Protein AF-A0AAN6ZAC7-F1 (afdb_monomer_lite)

Sequence (179 aa):
MFNAFEGSPRIVRLFGRGTVLERGTPPFDDFVQKHNVQTIPASRSIIIVRAHQAASSCGYSVPYYQFIKFRATLNDFFSKKADRFEQGKTDESLERYWAWKNSSSIDGLPGMEIGCKTAREEHIAPITKMVGQKAPQGYYNARRFSIWHLVLVAILASTCTACSLLLLSGLAHRIVGTA

pLDDT: mean 89.95, std 10.24, range [46.56, 98.06]

Organism: NCBI:txid1450529

Radius of gyration: 26.3 Å; chains: 1; bounding box: 49×52×77 Å

Secondary structure (DSSP, 8-state):
-EE--SSS--EEEEEEEEEEEETTSHHHHHHHHHHT----TT--EEEEEEEEEEEEE--TTPPP--------HHHHHHHHHHHHHHTT-GGG-HHHHHHHHHSB-TTS-B--HHHHHHHHHTTPPPP----STTS-SS---S----HHHHHHHHHHHHHHHHHHHHHHHHHHHHHHTT-

Foldseek 3Di:
DDFDLDDFTKDKDFDFDKDKAFPPDPVQVVCCVVVVDDDAQLDTIDIDGPTDDMDMDRRPVPHRDDDDDDDCVVRVVRVVLVVVVVVVPVCSDPLLVCLAEAQADQQLEGGGPSSVVCCVVVVHDHDQPDDDDPRPPDNDNPDDPPPVNVVVVVVVVVVVVVVVVVVVVVVVVVVVVVD

Structure (mmCIF, N/CA/C/O backbone):
data_AF-A0AAN6ZAC7-F1
#
_entry.id   AF-A0AAN6ZAC7-F1
#
loop_
_atom_site.group_PDB
_atom_site.id
_atom_site.type_symbol
_atom_site.label_atom_id
_atom_site.label_alt_id
_atom_site.label_comp_id
_atom_site.label_asym_id
_atom_site.label_entity_id
_atom_site.label_seq_id
_atom_site.pdbx_PDB_ins_code
_atom_site.Cartn_x
_atom_site.Cartn_y
_atom_site.Cartn_z
_atom_site.occupancy
_atom_site.B_iso_or_equiv
_atom_site.auth_seq_id
_atom_site.auth_comp_id
_atom_site.auth_asym_id
_atom_site.auth_atom_id
_atom_site.pdbx_PDB_model_num
ATOM 1 N N . MET A 1 1 ? -2.323 -13.646 -2.662 1.00 78.19 1 MET A N 1
ATOM 2 C CA . MET A 1 1 ? -2.539 -15.098 -2.485 1.00 78.19 1 MET A CA 1
ATOM 3 C C . MET A 1 1 ? -3.753 -15.243 -1.589 1.00 78.19 1 MET A C 1
ATOM 5 O O . MET A 1 1 ? -3.757 -14.630 -0.532 1.00 78.19 1 MET A O 1
ATOM 9 N N . PHE A 1 2 ? -4.780 -15.953 -2.043 1.00 91.44 2 PHE A N 1
ATOM 10 C CA . PHE A 1 2 ? -6.038 -16.167 -1.323 1.00 91.44 2 PHE A CA 1
ATOM 11 C C . PHE A 1 2 ? -6.109 -17.627 -0.884 1.00 91.44 2 PHE A C 1
ATOM 13 O O . PHE A 1 2 ? -5.689 -18.497 -1.644 1.00 91.44 2 PHE A O 1
ATOM 20 N N . ASN A 1 3 ? -6.623 -17.894 0.313 1.00 92.19 3 ASN A N 1
ATOM 21 C CA . ASN A 1 3 ? -6.704 -19.242 0.870 1.00 92.19 3 ASN A CA 1
ATOM 22 C C . ASN A 1 3 ? -8.158 -19.568 1.212 1.00 92.19 3 ASN A C 1
ATOM 24 O O . ASN A 1 3 ? -8.871 -18.710 1.731 1.00 92.19 3 ASN A O 1
ATOM 28 N N . ALA A 1 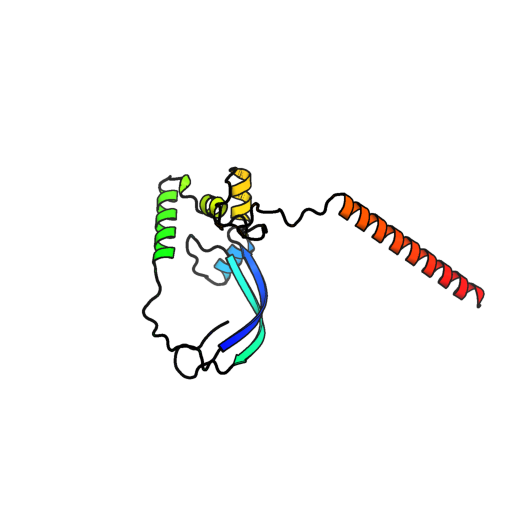4 ? -8.577 -20.799 0.930 1.00 90.81 4 ALA A N 1
ATOM 29 C CA . ALA A 1 4 ? -9.815 -21.352 1.454 1.00 90.81 4 ALA A CA 1
ATOM 30 C C . ALA A 1 4 ? -9.570 -21.819 2.892 1.00 90.81 4 ALA A C 1
ATOM 32 O O . ALA A 1 4 ? -8.710 -22.666 3.131 1.00 90.81 4 ALA A O 1
ATOM 33 N N . PHE A 1 5 ? -10.307 -21.231 3.829 1.00 90.25 5 PHE A N 1
ATOM 34 C CA . PHE A 1 5 ? -10.235 -21.554 5.256 1.00 90.25 5 PHE A CA 1
ATOM 35 C C . PHE A 1 5 ? -11.355 -22.498 5.719 1.00 90.25 5 PHE A C 1
ATOM 37 O O . PHE A 1 5 ? -11.314 -23.004 6.839 1.00 90.25 5 PHE A O 1
ATOM 44 N N . GLU A 1 6 ? -12.322 -22.747 4.835 1.00 88.19 6 GLU A N 1
ATOM 45 C CA . GLU A 1 6 ? -13.458 -23.647 5.006 1.00 88.19 6 GLU A CA 1
ATOM 46 C C . GLU A 1 6 ? -13.590 -24.529 3.753 1.00 88.19 6 GLU A C 1
ATOM 48 O O . GLU A 1 6 ? -13.187 -24.130 2.655 1.00 88.19 6 GLU A O 1
ATOM 53 N N . GLY A 1 7 ? -14.167 -25.723 3.904 1.00 87.94 7 GLY A N 1
ATOM 54 C CA . GLY A 1 7 ? -14.364 -26.660 2.797 1.00 87.94 7 GLY A CA 1
ATOM 55 C C . GLY A 1 7 ? -13.057 -27.244 2.248 1.00 87.94 7 GLY A C 1
ATOM 56 O O . GLY A 1 7 ? -12.122 -27.529 2.996 1.00 87.94 7 GLY A O 1
ATOM 57 N N . SER A 1 8 ? -13.001 -27.478 0.933 1.00 89.44 8 SER A N 1
ATOM 58 C CA . SER A 1 8 ? -11.813 -28.056 0.298 1.00 89.44 8 SER A CA 1
ATOM 59 C C . SER A 1 8 ? -10.628 -27.084 0.351 1.00 89.44 8 SER A C 1
ATOM 61 O O . SER A 1 8 ? -10.747 -25.955 -0.134 1.00 89.44 8 SER A O 1
ATOM 63 N N . PRO A 1 9 ? -9.459 -27.517 0.852 1.00 90.50 9 PRO A N 1
ATOM 64 C CA . PRO A 1 9 ? -8.299 -26.648 0.954 1.00 90.50 9 PRO A CA 1
ATOM 65 C C . PRO A 1 9 ? -7.832 -26.235 -0.443 1.00 90.50 9 PRO A C 1
ATOM 67 O O . PRO A 1 9 ? -7.556 -27.065 -1.312 1.00 90.50 9 PRO A O 1
ATOM 70 N N . ARG A 1 10 ? -7.771 -24.927 -0.691 1.00 92.38 10 ARG A N 1
ATOM 71 C CA . ARG A 1 10 ? -7.312 -24.358 -1.961 1.00 92.38 10 ARG A CA 1
ATOM 72 C C . ARG A 1 10 ? -6.551 -23.073 -1.714 1.00 92.38 10 ARG A C 1
ATOM 74 O O . ARG A 1 10 ? -6.958 -22.237 -0.915 1.00 92.38 10 ARG A O 1
ATOM 81 N N . ILE A 1 11 ? -5.469 -22.899 -2.461 1.00 95.56 11 ILE A N 1
ATOM 82 C CA . ILE A 1 11 ? -4.734 -21.637 -2.529 1.00 95.56 11 ILE A CA 1
ATOM 83 C C . ILE A 1 11 ? -4.907 -21.092 -3.938 1.00 95.56 11 ILE A C 1
ATOM 85 O O . ILE A 1 11 ? -4.617 -21.802 -4.897 1.00 95.56 11 ILE A O 1
ATOM 89 N N . VAL A 1 12 ? -5.347 -19.842 -4.068 1.00 95.12 12 VAL A N 1
ATOM 90 C CA . VAL A 1 12 ? -5.504 -19.138 -5.345 1.00 95.12 12 VAL A CA 1
ATOM 91 C C . VAL A 1 12 ? -4.489 -18.004 -5.453 1.00 95.12 12 VAL A C 1
ATOM 93 O O . VAL A 1 12 ? -4.275 -17.207 -4.532 1.00 95.12 12 VAL A O 1
ATOM 96 N N . ARG A 1 13 ? -3.853 -17.913 -6.618 1.00 96.19 13 ARG A N 1
ATOM 97 C CA . ARG A 1 13 ? -2.953 -16.825 -7.000 1.00 96.19 13 ARG A CA 1
ATOM 98 C C . ARG A 1 13 ? -3.529 -16.132 -8.223 1.00 96.19 13 ARG A C 1
ATOM 100 O O . ARG A 1 13 ? -3.907 -16.803 -9.177 1.00 96.19 13 ARG A O 1
ATOM 107 N N . LEU A 1 14 ? -3.573 -14.806 -8.176 1.00 95.75 14 LEU A N 1
ATOM 108 C CA . LEU A 1 14 ? -3.932 -13.963 -9.309 1.00 95.75 14 LEU A CA 1
ATOM 109 C C . LEU A 1 14 ? -2.664 -13.265 -9.790 1.00 95.75 14 LEU A C 1
ATOM 111 O O . LEU A 1 14 ? -1.954 -12.660 -8.985 1.00 95.75 14 LEU A O 1
ATOM 115 N N . PHE A 1 15 ? -2.395 -13.362 -11.085 1.00 96.75 15 PHE A N 1
ATOM 116 C CA . PHE A 1 15 ? -1.293 -12.696 -11.763 1.00 96.75 15 PHE A CA 1
ATOM 117 C C . PHE A 1 15 ? -1.871 -11.624 -12.675 1.00 96.75 15 PHE A C 1
ATOM 119 O O . PHE A 1 15 ? -2.834 -11.849 -13.413 1.00 96.75 15 PHE A O 1
ATOM 126 N N . GLY A 1 16 ? -1.308 -10.429 -12.585 1.00 96.50 16 GLY A N 1
ATOM 127 C CA . GLY A 1 16 ? -1.885 -9.249 -13.197 1.00 96.50 16 GLY A CA 1
ATOM 128 C C . GLY A 1 16 ? -0.930 -8.075 -13.178 1.00 96.50 16 GLY A C 1
ATOM 129 O O . GLY A 1 16 ? 0.105 -8.104 -12.513 1.00 96.50 16 GLY A O 1
ATOM 130 N N . ARG A 1 17 ? -1.310 -7.023 -13.899 1.00 97.94 17 ARG A N 1
ATOM 131 C CA . ARG A 1 17 ? -0.650 -5.721 -13.799 1.00 97.94 17 ARG A CA 1
ATOM 132 C C . ARG A 1 17 ? -1.402 -4.867 -12.784 1.00 97.94 17 ARG A C 1
ATOM 134 O O . ARG A 1 17 ? -2.613 -4.698 -12.912 1.00 97.94 17 ARG A O 1
ATOM 141 N N . GLY A 1 18 ? -0.677 -4.360 -11.791 1.00 96.94 18 GLY A N 1
ATOM 142 C CA . GLY A 1 18 ? -1.192 -3.414 -10.807 1.00 96.94 18 GLY A CA 1
ATOM 143 C C . GLY A 1 18 ? -1.035 -1.968 -11.275 1.00 96.94 18 GLY A C 1
ATOM 144 O O . GLY A 1 18 ? 0.003 -1.602 -11.826 1.00 96.94 18 GLY A O 1
ATOM 145 N N . THR A 1 19 ? -2.047 -1.149 -11.017 1.00 97.25 19 THR A N 1
ATOM 146 C CA . THR A 1 19 ? -2.009 0.311 -11.122 1.00 97.25 19 THR A CA 1
ATOM 147 C C . THR A 1 19 ? -2.433 0.883 -9.779 1.00 97.25 19 THR A C 1
ATOM 149 O O . THR A 1 19 ? -3.447 0.465 -9.222 1.00 97.25 19 THR A O 1
ATOM 152 N N . VAL A 1 20 ? -1.638 1.805 -9.245 1.00 96.38 20 VAL A N 1
ATOM 153 C CA . VAL A 1 20 ? -1.900 2.443 -7.954 1.00 96.38 20 VAL A CA 1
ATOM 154 C C . VAL A 1 20 ? -2.535 3.802 -8.211 1.00 96.38 20 VAL A C 1
ATOM 156 O O . VAL A 1 20 ? -1.994 4.596 -8.974 1.00 96.38 20 VAL A O 1
ATOM 159 N N . LEU A 1 21 ? -3.677 4.048 -7.578 1.00 97.25 21 LEU A N 1
ATOM 160 C CA . LEU A 1 21 ? -4.298 5.361 -7.465 1.00 97.25 21 LEU A CA 1
ATOM 161 C C . LEU A 1 21 ? -4.087 5.819 -6.024 1.00 97.25 21 LEU A C 1
ATOM 163 O O . LEU A 1 21 ? -4.581 5.172 -5.098 1.00 97.25 21 LEU A O 1
ATOM 167 N N . GLU A 1 22 ? -3.306 6.869 -5.807 1.00 95.75 22 GLU A N 1
ATOM 168 C CA . GLU A 1 22 ? -3.003 7.361 -4.460 1.00 95.75 22 GLU A CA 1
ATOM 169 C C . GLU A 1 22 ? -4.035 8.391 -4.000 1.00 95.75 22 GLU A C 1
ATOM 171 O O . GLU A 1 22 ? -4.545 9.172 -4.803 1.00 95.75 22 GLU A O 1
ATOM 176 N N . ARG A 1 23 ? -4.357 8.403 -2.701 1.00 94.06 23 ARG A N 1
ATOM 177 C CA . ARG A 1 23 ? -5.246 9.420 -2.122 1.00 94.06 23 ARG A CA 1
ATOM 178 C C . ARG A 1 23 ? -4.698 10.826 -2.402 1.00 94.06 23 ARG A C 1
ATOM 180 O O . ARG A 1 23 ? -3.489 11.024 -2.373 1.00 94.06 23 ARG A O 1
ATOM 187 N N . GLY A 1 24 ? -5.608 11.773 -2.645 1.00 90.88 24 GLY A N 1
ATOM 188 C CA . GLY A 1 24 ? -5.316 13.168 -3.004 1.00 90.88 24 GLY A CA 1
ATOM 189 C C . GLY A 1 24 ? -4.815 13.359 -4.432 1.00 90.88 24 GLY A C 1
ATOM 190 O O . GLY A 1 24 ? -4.309 14.428 -4.765 1.00 90.88 24 GLY A O 1
ATOM 191 N N . THR A 1 25 ? -4.964 12.337 -5.276 1.00 95.25 25 THR A N 1
ATOM 192 C CA . THR A 1 25 ? -4.810 12.462 -6.726 1.00 95.25 25 THR A CA 1
ATOM 193 C C . THR A 1 25 ? -6.191 12.407 -7.391 1.00 95.25 25 THR A C 1
ATOM 195 O O . THR A 1 25 ? -7.025 11.607 -6.956 1.00 95.25 25 THR A O 1
ATOM 198 N N . PRO A 1 26 ? -6.439 13.173 -8.473 1.00 97.06 26 PRO A N 1
ATOM 199 C CA . PRO A 1 26 ? -7.726 13.136 -9.174 1.00 97.06 26 PRO A CA 1
ATOM 200 C C . PRO A 1 26 ? -8.182 11.721 -9.583 1.00 97.06 26 PRO A C 1
ATOM 202 O O . PRO A 1 26 ? -9.340 11.389 -9.347 1.00 97.06 26 PRO A O 1
ATOM 205 N N . PRO A 1 27 ? -7.297 10.821 -10.075 1.00 97.25 27 PRO A N 1
ATOM 206 C CA . PRO A 1 27 ? -7.699 9.455 -10.406 1.00 97.25 27 PRO A CA 1
ATOM 207 C C . PRO A 1 27 ? -8.302 8.663 -9.239 1.00 97.25 27 PRO A C 1
ATOM 209 O O . PRO A 1 27 ? -9.149 7.801 -9.466 1.00 97.25 27 PRO A O 1
ATOM 212 N N . PHE A 1 28 ? -7.859 8.909 -8.001 1.00 97.50 28 PHE A N 1
ATOM 213 C CA . PHE A 1 28 ? -8.426 8.255 -6.821 1.00 97.50 28 PHE A CA 1
ATOM 214 C C . PHE A 1 28 ? -9.855 8.735 -6.568 1.00 97.50 28 PHE A C 1
ATOM 216 O O . PHE A 1 28 ? -10.750 7.903 -6.416 1.00 97.50 28 PHE A O 1
ATOM 223 N N . ASP A 1 29 ? -10.068 10.051 -6.562 1.00 96.88 29 ASP A N 1
ATOM 224 C CA . ASP A 1 29 ? -11.373 10.657 -6.283 1.00 96.88 29 ASP A CA 1
ATOM 225 C C . ASP A 1 29 ? -12.392 10.302 -7.377 1.00 96.88 29 ASP A C 1
ATOM 227 O O . ASP A 1 29 ? -13.499 9.849 -7.069 1.00 96.88 29 ASP A O 1
ATOM 231 N N . ASP A 1 30 ? -11.975 10.361 -8.646 1.00 98.06 30 ASP A N 1
ATOM 232 C CA . ASP A 1 30 ? -12.779 9.941 -9.797 1.00 98.06 30 ASP A CA 1
ATOM 233 C C . ASP A 1 30 ? -13.215 8.476 -9.673 1.00 98.06 30 ASP A C 1
ATOM 235 O O . ASP A 1 30 ? -14.372 8.128 -9.923 1.00 98.06 30 ASP A O 1
ATOM 239 N N . PHE A 1 31 ? -12.296 7.588 -9.273 1.00 98.06 31 PHE A N 1
ATOM 240 C CA . PHE A 1 31 ? -12.601 6.170 -9.108 1.00 98.06 31 PHE A CA 1
ATOM 241 C C . PHE A 1 31 ? -13.577 5.935 -7.953 1.00 98.06 31 PHE A C 1
ATOM 243 O O . PHE A 1 31 ? -14.518 5.150 -8.096 1.00 98.06 31 PHE A O 1
ATOM 250 N N . VAL A 1 32 ? -13.373 6.614 -6.820 1.00 97.81 32 VAL A N 1
ATOM 251 C CA . VAL A 1 32 ? -14.260 6.536 -5.653 1.00 97.81 32 VAL A CA 1
ATOM 252 C C . VAL A 1 32 ? -15.673 6.963 -6.025 1.00 97.81 32 VAL A C 1
ATOM 254 O O . VAL A 1 32 ? -16.614 6.222 -5.742 1.00 97.81 32 VAL A O 1
ATOM 257 N N . GLN A 1 33 ? -15.819 8.102 -6.705 1.00 97.62 33 GLN A N 1
ATOM 258 C CA . GLN A 1 33 ? -17.116 8.619 -7.128 1.00 97.62 33 GLN A CA 1
ATOM 259 C C . GLN A 1 33 ? -17.783 7.693 -8.150 1.00 97.62 33 GLN A C 1
ATOM 261 O O . GLN A 1 33 ? -18.939 7.307 -7.981 1.00 97.62 33 GLN A O 1
ATOM 266 N N . LYS A 1 34 ? -17.050 7.289 -9.194 1.00 98.06 34 LYS A N 1
ATOM 267 C CA . LYS A 1 34 ? -17.575 6.453 -10.282 1.00 98.06 34 LYS A CA 1
ATOM 268 C C . LYS A 1 34 ? -18.050 5.080 -9.810 1.00 98.06 34 LYS A C 1
ATOM 270 O O . LYS A 1 34 ? -19.019 4.551 -10.348 1.00 98.06 34 LYS A O 1
ATOM 275 N N . HIS A 1 35 ? -17.346 4.484 -8.851 1.00 97.44 35 HIS A N 1
ATOM 276 C CA . HIS A 1 35 ? -17.614 3.125 -8.377 1.00 97.44 35 HIS A CA 1
ATOM 277 C C . HIS A 1 35 ? -18.278 3.079 -6.995 1.00 97.44 35 HIS A C 1
ATOM 279 O O . HIS A 1 35 ? -18.464 1.988 -6.460 1.00 97.44 35 HIS A O 1
ATOM 285 N N . ASN A 1 36 ? -18.644 4.237 -6.435 1.00 96.62 36 ASN A N 1
ATOM 286 C CA . ASN A 1 36 ? -19.236 4.386 -5.105 1.00 96.62 36 ASN A CA 1
ATOM 287 C C . ASN A 1 36 ? -18.451 3.625 -4.017 1.00 96.62 36 ASN A C 1
ATOM 289 O O . ASN A 1 36 ? -19.002 2.853 -3.229 1.00 96.62 36 ASN A O 1
ATOM 293 N N . VAL A 1 37 ? -17.125 3.786 -4.024 1.00 96.25 37 VAL A N 1
ATOM 294 C CA . VAL A 1 37 ? -16.236 3.072 -3.101 1.00 96.25 37 VAL A CA 1
ATOM 295 C C . VAL A 1 37 ? -16.305 3.721 -1.723 1.00 96.25 37 VAL A C 1
ATOM 297 O O . VAL A 1 37 ? -15.948 4.884 -1.555 1.00 96.25 37 VAL A O 1
ATOM 300 N N . GLN A 1 38 ? -16.679 2.955 -0.701 1.00 94.62 38 GLN A N 1
ATOM 301 C CA . GLN A 1 38 ? -16.627 3.440 0.674 1.00 94.62 38 GLN A CA 1
ATOM 302 C C . GLN A 1 38 ? -15.169 3.568 1.142 1.00 94.62 38 GLN A C 1
ATOM 304 O O . GLN A 1 38 ? -14.470 2.569 1.328 1.00 94.62 38 GLN A O 1
ATOM 309 N N . THR A 1 39 ? -14.706 4.803 1.355 1.00 94.50 39 THR A N 1
ATOM 310 C CA . THR A 1 39 ? -13.391 5.071 1.956 1.00 94.50 39 THR A CA 1
ATOM 311 C C . THR A 1 39 ? -13.508 5.362 3.451 1.00 94.50 39 THR A C 1
ATOM 313 O O . THR A 1 39 ? -14.562 5.757 3.943 1.00 94.50 39 THR A O 1
ATOM 316 N N . ILE A 1 40 ? -12.414 5.150 4.180 1.00 93.81 40 ILE A N 1
ATOM 317 C CA . ILE A 1 40 ? -12.260 5.528 5.591 1.00 93.81 40 ILE A CA 1
ATOM 318 C C . ILE A 1 40 ? -11.159 6.593 5.707 1.00 93.81 40 ILE A C 1
ATOM 320 O O . ILE A 1 40 ? -10.338 6.692 4.786 1.00 93.81 40 ILE A O 1
ATOM 324 N N . PRO A 1 41 ? -11.063 7.349 6.821 1.00 93.19 41 PRO A N 1
ATOM 325 C CA . PRO A 1 41 ? -10.089 8.439 6.949 1.00 93.19 41 PRO A CA 1
ATOM 326 C C . PRO A 1 41 ? -8.653 8.032 6.588 1.00 93.19 41 PRO A C 1
ATOM 328 O O . PRO A 1 41 ? -7.944 8.753 5.895 1.00 93.19 41 PRO A O 1
ATOM 331 N N . ALA A 1 42 ? -8.235 6.822 6.969 1.00 92.94 42 ALA A N 1
ATOM 332 C CA . ALA A 1 42 ? -6.894 6.315 6.688 1.00 92.94 42 ALA A CA 1
ATOM 333 C C . ALA A 1 42 ? -6.735 5.496 5.397 1.00 92.94 42 ALA A C 1
ATOM 335 O O . ALA A 1 42 ? -5.694 4.859 5.223 1.00 92.94 42 ALA A O 1
ATOM 336 N N . SER A 1 43 ? -7.720 5.474 4.493 1.00 95.25 43 SER A N 1
ATOM 337 C CA . SER A 1 43 ? -7.562 4.846 3.173 1.00 95.25 43 SER A CA 1
ATOM 338 C C . SER A 1 43 ? -6.429 5.533 2.410 1.00 95.25 43 SER A C 1
ATOM 340 O O . SER A 1 43 ? -6.474 6.737 2.211 1.00 95.25 43 SER A O 1
ATOM 342 N N . ARG A 1 44 ? -5.411 4.792 1.969 1.00 95.12 44 ARG A N 1
ATOM 343 C CA . ARG A 1 44 ? -4.191 5.384 1.382 1.00 95.12 44 ARG A CA 1
ATOM 344 C C . ARG A 1 44 ? -4.175 5.381 -0.137 1.00 95.12 44 ARG A C 1
ATOM 346 O O . ARG A 1 44 ? -3.704 6.326 -0.756 1.00 95.12 44 ARG A O 1
ATOM 353 N N . SER A 1 45 ? -4.654 4.296 -0.723 1.00 95.88 45 SER A N 1
ATOM 354 C CA . SER A 1 45 ? -4.609 4.076 -2.159 1.00 95.88 45 SER A CA 1
ATOM 355 C C . SER A 1 45 ? -5.640 3.034 -2.572 1.00 95.88 45 SER A C 1
ATOM 357 O O . SER A 1 45 ? -6.095 2.226 -1.758 1.00 95.88 45 SER A O 1
ATOM 359 N N . ILE A 1 46 ? -5.997 3.063 -3.851 1.00 97.19 46 ILE A N 1
ATOM 360 C CA . ILE A 1 46 ? -6.745 2.019 -4.542 1.00 97.19 46 ILE A CA 1
ATOM 361 C C . ILE A 1 46 ? -5.764 1.323 -5.482 1.00 97.19 46 ILE A C 1
ATOM 363 O O . ILE A 1 46 ? -5.090 1.969 -6.282 1.00 97.19 46 ILE A O 1
ATOM 367 N N . ILE A 1 47 ? -5.667 -0.002 -5.379 1.00 96.38 47 ILE A N 1
ATOM 368 C CA . ILE A 1 47 ? -4.803 -0.808 -6.245 1.00 96.38 47 ILE A CA 1
ATOM 369 C C . ILE A 1 47 ? -5.695 -1.557 -7.228 1.00 96.38 47 ILE A C 1
ATOM 371 O O . ILE A 1 47 ? -6.358 -2.529 -6.868 1.00 96.38 47 ILE A O 1
ATOM 375 N N . ILE A 1 48 ? -5.697 -1.110 -8.480 1.00 96.62 48 ILE A N 1
ATOM 376 C CA . ILE A 1 48 ? -6.411 -1.777 -9.565 1.00 96.62 48 ILE A CA 1
ATOM 377 C C . ILE A 1 48 ? -5.510 -2.875 -10.112 1.00 96.62 48 ILE A C 1
ATOM 379 O O . ILE A 1 48 ? -4.406 -2.603 -10.579 1.00 96.62 48 ILE A O 1
ATOM 383 N N . VAL A 1 49 ? -5.979 -4.120 -10.083 1.00 96.50 49 VAL A N 1
ATOM 384 C CA . VAL A 1 49 ? -5.241 -5.260 -10.634 1.00 96.50 49 VAL A CA 1
ATOM 385 C C . VAL A 1 49 ? -5.969 -5.787 -11.862 1.00 96.50 49 VAL A C 1
ATOM 387 O O . VAL A 1 49 ? -7.025 -6.407 -11.753 1.00 96.50 49 VAL A O 1
ATOM 390 N N . ARG A 1 50 ? -5.377 -5.596 -13.044 1.00 97.25 50 ARG A N 1
ATOM 391 C CA . ARG A 1 50 ? -5.836 -6.249 -14.276 1.00 97.25 50 ARG A CA 1
ATOM 392 C C . ARG A 1 50 ? -5.252 -7.658 -14.330 1.00 97.25 50 ARG A C 1
ATOM 394 O O . ARG A 1 50 ? -4.121 -7.850 -14.788 1.00 97.25 50 ARG A O 1
ATOM 401 N N . ALA A 1 51 ? -6.001 -8.624 -13.805 1.00 97.12 51 ALA A N 1
ATOM 402 C CA . ALA A 1 51 ? -5.612 -10.029 -13.811 1.00 97.12 51 ALA A CA 1
ATOM 403 C C . ALA A 1 51 ? -5.635 -10.603 -15.240 1.00 97.12 51 ALA A C 1
ATOM 405 O O . ALA A 1 51 ? -6.574 -10.357 -15.992 1.00 97.12 51 ALA A O 1
ATOM 406 N N . HIS A 1 52 ? -4.600 -11.358 -15.608 1.00 97.38 52 HIS A N 1
ATOM 407 C CA . HIS A 1 52 ? -4.497 -12.065 -16.894 1.00 97.38 52 HIS A CA 1
ATOM 408 C C . HIS A 1 52 ? -4.250 -13.569 -16.729 1.00 97.38 52 HIS A C 1
ATOM 410 O O . HIS A 1 52 ? -4.380 -14.320 -17.689 1.00 97.38 52 HIS A O 1
ATOM 416 N N . GLN A 1 53 ? -3.890 -14.022 -15.527 1.00 97.62 53 GLN A N 1
ATOM 417 C CA . GLN A 1 53 ? -3.701 -15.435 -15.230 1.00 97.62 53 GLN A CA 1
ATOM 418 C C . GLN A 1 53 ? -4.104 -15.719 -13.782 1.00 97.62 53 GLN A C 1
ATOM 420 O O . GLN A 1 53 ? -3.913 -14.893 -12.887 1.00 97.62 53 GLN A O 1
ATOM 425 N N . ALA A 1 54 ? -4.642 -16.913 -13.551 1.00 96.69 54 ALA A N 1
ATOM 426 C CA . ALA A 1 54 ? -4.886 -17.446 -12.223 1.00 96.69 54 ALA A CA 1
ATOM 427 C C . ALA A 1 54 ? -4.260 -18.838 -12.103 1.00 96.69 54 ALA A C 1
ATOM 429 O O . ALA A 1 54 ? -4.235 -19.602 -13.065 1.00 96.69 54 ALA A O 1
ATOM 430 N N . ALA A 1 55 ? -3.759 -19.166 -10.916 1.00 96.38 55 ALA A N 1
ATOM 431 C CA . ALA A 1 55 ? -3.289 -20.506 -10.587 1.00 96.38 55 ALA A CA 1
ATOM 432 C C . ALA A 1 55 ? -3.893 -20.957 -9.261 1.00 96.38 55 ALA A C 1
ATOM 434 O O . ALA A 1 55 ? -4.095 -20.144 -8.355 1.00 96.38 55 ALA A O 1
ATOM 435 N N . SER A 1 56 ? -4.133 -22.261 -9.132 1.00 94.75 56 SER A N 1
ATOM 436 C CA . SER A 1 56 ? -4.643 -22.858 -7.899 1.00 94.75 56 SER A CA 1
ATOM 437 C C . SER A 1 56 ? -3.852 -24.092 -7.480 1.00 94.75 56 SER A C 1
ATOM 439 O O . SER A 1 56 ? -3.406 -24.843 -8.344 1.00 94.75 56 SER A O 1
ATOM 441 N N . SER A 1 57 ? -3.713 -24.323 -6.173 1.00 94.69 57 SER A N 1
ATOM 442 C CA . SER A 1 57 ? -3.084 -25.526 -5.604 1.00 94.69 57 SER A CA 1
ATOM 443 C C . SER A 1 57 ? -3.902 -26.128 -4.452 1.00 94.69 57 SER A C 1
ATOM 445 O O . SER A 1 57 ? -4.823 -25.491 -3.941 1.00 94.69 57 SER A O 1
ATOM 447 N N . CYS A 1 58 ? -3.575 -27.367 -4.065 1.00 92.06 58 CYS A N 1
ATOM 448 C CA . CYS A 1 58 ? -4.337 -28.218 -3.137 1.00 92.06 58 CYS A CA 1
ATOM 449 C C . CYS A 1 58 ? -4.347 -27.785 -1.662 1.00 92.06 58 CYS A C 1
ATOM 451 O O . CYS A 1 58 ? -5.131 -28.322 -0.900 1.00 92.06 58 CYS A O 1
ATOM 453 N N . GLY A 1 59 ? -3.495 -26.852 -1.229 1.00 92.81 59 GLY A N 1
ATOM 454 C CA . GLY A 1 59 ? -3.579 -26.246 0.106 1.00 92.81 59 GLY A CA 1
ATOM 455 C C . GLY A 1 59 ? -3.590 -27.196 1.317 1.00 92.81 59 GLY A C 1
ATOM 456 O O . GLY A 1 59 ? -4.047 -26.768 2.365 1.00 92.81 59 GLY A O 1
ATOM 457 N N . TYR A 1 60 ? -3.112 -28.444 1.230 1.00 92.88 60 TYR A N 1
ATOM 458 C CA . TYR A 1 60 ? -3.277 -29.449 2.303 1.00 92.88 60 TYR A CA 1
ATOM 459 C C . TYR A 1 60 ? -2.654 -29.084 3.660 1.00 92.88 60 TYR A C 1
ATOM 461 O 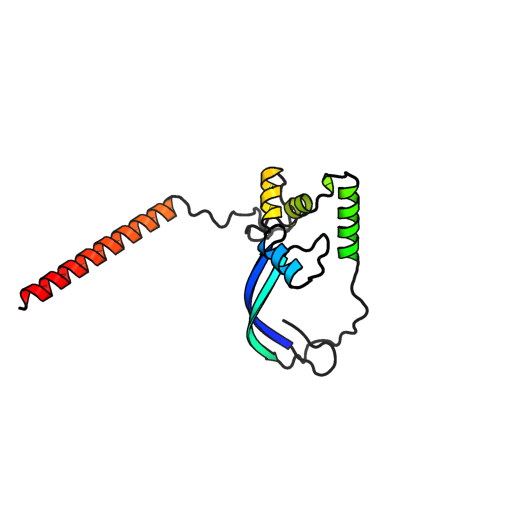O . TYR A 1 60 ? -3.028 -29.662 4.674 1.00 92.88 60 TYR A O 1
ATOM 469 N N . SER A 1 61 ? -1.735 -28.118 3.697 1.00 90.88 61 SER A N 1
ATOM 470 C CA . SER A 1 61 ? -1.160 -27.580 4.939 1.00 90.88 61 SER A CA 1
ATOM 471 C C . SER A 1 61 ? -1.812 -26.267 5.399 1.00 90.88 61 SER A C 1
ATOM 473 O O . SER A 1 61 ? -1.331 -25.653 6.347 1.00 90.88 61 SER A O 1
ATOM 475 N N . VAL A 1 62 ? -2.867 -25.795 4.722 1.00 90.31 62 VAL A N 1
ATOM 476 C CA . VAL A 1 62 ? -3.635 -24.614 5.141 1.00 90.31 62 VAL A CA 1
ATOM 477 C C . VAL A 1 62 ? -4.507 -25.017 6.334 1.00 90.31 62 VAL A C 1
ATOM 479 O O . VAL A 1 62 ? -5.286 -25.962 6.213 1.00 90.31 62 VAL A O 1
ATOM 482 N N . PRO A 1 63 ? -4.390 -24.337 7.486 1.00 87.88 63 PRO A N 1
ATOM 483 C CA . PRO A 1 63 ? -5.187 -24.670 8.656 1.00 87.88 63 PRO A CA 1
ATOM 484 C C . PRO A 1 63 ? -6.651 -24.269 8.456 1.00 87.88 63 PRO A C 1
ATOM 486 O O . PRO A 1 63 ? -6.950 -23.277 7.786 1.00 87.88 63 PRO A O 1
ATOM 489 N N . TYR A 1 64 ? -7.555 -24.992 9.117 1.00 89.62 64 TYR A N 1
ATOM 490 C CA . TYR A 1 64 ? -8.919 -24.513 9.308 1.00 89.62 64 TYR A CA 1
ATOM 491 C C . TYR A 1 64 ? -8.902 -23.228 10.130 1.00 89.62 64 TYR A C 1
ATOM 493 O O . TYR A 1 64 ? -8.175 -23.115 11.122 1.00 89.62 64 TYR A O 1
ATOM 501 N N . TYR A 1 65 ? -9.717 -22.262 9.724 1.00 90.62 65 TYR A N 1
ATOM 502 C CA . TYR A 1 65 ? -9.886 -21.021 10.460 1.00 90.62 65 TYR A CA 1
ATOM 503 C C . TYR A 1 65 ? -11.366 -20.678 10.540 1.00 90.62 65 TYR A C 1
ATOM 505 O O . TYR A 1 65 ? -12.040 -20.588 9.519 1.00 90.62 65 TYR A O 1
ATOM 513 N N . GLN A 1 66 ? -11.853 -20.455 11.757 1.00 91.25 66 GLN A N 1
ATOM 514 C CA . GLN A 1 66 ? -13.200 -19.957 11.983 1.00 91.25 66 GLN A CA 1
ATOM 515 C C . GLN A 1 66 ? -13.172 -18.431 12.009 1.00 91.25 66 GLN A C 1
ATOM 517 O O . GLN A 1 66 ? -12.497 -17.818 12.843 1.00 91.25 66 GLN A O 1
ATOM 522 N N . PHE A 1 67 ? -13.925 -17.805 11.107 1.00 92.38 67 PHE A N 1
ATOM 523 C CA . PHE A 1 67 ? -14.113 -16.364 11.149 1.00 92.38 67 PHE A CA 1
ATOM 524 C C . PHE A 1 67 ? -14.951 -15.970 12.373 1.00 92.38 67 PHE A C 1
ATOM 526 O O . PHE A 1 67 ? -16.053 -16.471 12.568 1.00 92.38 67 PHE A O 1
ATOM 533 N N . ILE A 1 68 ? -14.426 -15.051 13.190 1.00 94.88 68 ILE A N 1
ATOM 534 C CA . ILE A 1 68 ? -15.141 -14.505 14.354 1.00 94.88 68 ILE A CA 1
ATOM 535 C C . ILE A 1 68 ? -15.711 -13.127 14.010 1.00 94.88 68 ILE A C 1
ATOM 537 O O . ILE A 1 68 ? -16.921 -12.927 14.004 1.00 94.88 68 ILE A O 1
ATOM 541 N N . LYS A 1 69 ? -14.826 -12.154 13.757 1.00 96.06 69 LYS A N 1
ATOM 542 C CA . LYS A 1 69 ? -15.165 -10.786 13.344 1.00 96.06 69 LYS A CA 1
ATOM 543 C C . LYS A 1 69 ? -13.931 -10.031 12.861 1.00 96.06 69 LYS A C 1
ATOM 545 O O . LYS A 1 69 ? -12.799 -10.381 13.201 1.00 96.06 69 LYS A O 1
ATOM 550 N N . PHE A 1 70 ? -14.154 -8.924 12.160 1.00 94.69 70 PHE A N 1
ATOM 551 C CA . PHE A 1 70 ? -13.107 -7.943 11.884 1.00 94.69 70 PHE A CA 1
ATOM 552 C C . PHE A 1 70 ? -12.745 -7.141 13.144 1.00 94.69 70 PHE A C 1
ATOM 554 O O . PHE A 1 70 ? -13.593 -6.863 13.995 1.00 94.69 70 PHE A O 1
ATOM 561 N N . ARG A 1 71 ? -11.472 -6.746 13.272 1.00 96.00 71 ARG A N 1
ATOM 562 C CA . ARG A 1 71 ? -11.022 -5.828 14.331 1.00 96.00 71 ARG A CA 1
ATOM 563 C C . ARG A 1 71 ? -11.282 -4.385 13.900 1.00 96.00 71 ARG A C 1
ATOM 565 O O . ARG A 1 71 ? -10.712 -3.943 12.908 1.00 96.00 71 ARG A O 1
ATOM 572 N N . ALA A 1 72 ? -12.070 -3.646 14.678 1.00 95.62 72 ALA A N 1
ATOM 573 C CA . ALA A 1 72 ? -12.363 -2.233 14.414 1.00 95.62 72 ALA A CA 1
ATOM 574 C C . ALA A 1 72 ? -11.230 -1.279 14.838 1.00 95.62 72 ALA A C 1
ATOM 576 O O . ALA A 1 72 ? -11.168 -0.154 14.361 1.00 95.62 72 ALA A O 1
ATOM 577 N N . THR A 1 73 ? -10.278 -1.746 15.655 1.00 96.69 73 THR A N 1
ATOM 578 C CA . THR A 1 73 ? -9.251 -0.925 16.322 1.00 96.69 73 THR A CA 1
ATOM 579 C C . THR A 1 73 ? -8.521 0.055 15.404 1.00 96.69 73 THR A C 1
ATOM 581 O O . THR A 1 73 ? -8.273 1.190 15.798 1.00 96.69 73 THR A O 1
ATOM 584 N N . LEU A 1 74 ? -8.160 -0.374 14.191 1.00 93.81 74 LEU A N 1
ATOM 585 C CA . LEU A 1 74 ? -7.466 0.488 13.233 1.00 93.81 74 LEU A CA 1
ATOM 586 C C . LEU A 1 74 ? -8.375 1.614 12.731 1.00 93.81 74 LEU A C 1
ATOM 588 O O . LEU A 1 74 ? -7.952 2.767 12.680 1.00 93.81 74 LEU A O 1
ATOM 592 N N . ASN A 1 75 ? -9.613 1.273 12.379 1.00 94.50 75 ASN A N 1
ATOM 593 C CA . ASN A 1 75 ? -10.598 2.229 11.890 1.00 94.50 75 ASN A CA 1
ATOM 594 C C . ASN A 1 75 ? -10.953 3.211 13.009 1.00 94.50 75 ASN A C 1
ATOM 596 O O . ASN A 1 75 ? -10.851 4.412 12.798 1.00 94.50 75 ASN A O 1
ATOM 600 N N . ASP A 1 76 ? -11.219 2.711 14.217 1.00 96.25 76 ASP A N 1
ATOM 601 C CA . ASP A 1 76 ? -11.530 3.530 15.392 1.00 96.25 76 ASP A CA 1
ATOM 602 C C . ASP A 1 76 ? -10.394 4.503 15.733 1.00 96.25 76 ASP A C 1
ATOM 604 O O . ASP A 1 76 ? -10.638 5.663 16.061 1.00 96.25 76 ASP A O 1
ATOM 608 N N . PHE A 1 77 ? -9.139 4.044 15.654 1.00 96.06 77 PHE A N 1
ATOM 609 C CA . PHE A 1 77 ? -7.966 4.884 15.890 1.00 96.06 77 PHE A CA 1
ATOM 610 C C . PHE A 1 77 ? -7.910 6.060 14.910 1.00 96.06 77 PHE A C 1
ATOM 612 O O . PHE A 1 77 ? -7.682 7.198 15.324 1.00 96.06 77 PHE A O 1
ATOM 619 N N . PHE A 1 78 ? -8.124 5.797 13.620 1.00 96.38 78 PHE A N 1
ATOM 620 C CA . PHE A 1 78 ? -8.042 6.833 12.597 1.00 96.38 78 PHE A CA 1
ATOM 621 C C . PHE A 1 78 ? -9.278 7.728 12.532 1.00 96.38 78 PHE A C 1
ATOM 623 O O . PHE A 1 78 ? -9.113 8.914 12.268 1.00 96.38 78 PHE A O 1
ATOM 630 N N . SER A 1 79 ? -10.469 7.213 12.844 1.00 96.00 79 SER A N 1
ATOM 631 C CA . SER A 1 79 ? -11.670 8.033 13.034 1.00 96.00 79 SER A CA 1
ATOM 632 C C . SER A 1 79 ? -11.465 9.030 14.174 1.00 96.00 79 SER A C 1
ATOM 634 O O . SER A 1 79 ? -11.484 10.229 13.937 1.00 96.00 79 SER A O 1
ATOM 636 N N . LYS A 1 80 ? -11.070 8.570 15.370 1.00 96.56 80 LYS A N 1
ATOM 637 C CA . LYS A 1 80 ? -10.786 9.462 16.514 1.00 96.56 80 LYS A CA 1
ATOM 638 C C . LYS A 1 80 ? -9.664 10.469 16.248 1.00 96.56 80 LYS A C 1
ATOM 640 O O . LYS A 1 80 ? -9.573 11.500 16.912 1.00 96.56 80 LYS A O 1
ATOM 645 N N . LYS A 1 81 ? -8.721 10.136 15.366 1.00 96.44 81 LYS A N 1
ATOM 646 C CA . LYS A 1 81 ? -7.649 11.046 14.944 1.00 96.44 81 LYS A CA 1
ATOM 647 C C . LYS A 1 81 ? -8.191 12.132 14.011 1.00 96.44 81 LYS A C 1
ATOM 649 O O . LYS A 1 81 ? -7.886 13.297 14.238 1.00 96.44 81 LYS A O 1
ATOM 654 N N . ALA A 1 82 ? -9.025 11.758 13.041 1.00 95.38 82 ALA A N 1
ATOM 655 C CA . ALA A 1 82 ? -9.714 12.700 12.164 1.00 95.38 82 ALA A CA 1
ATOM 656 C C . ALA A 1 82 ? -10.624 13.649 12.960 1.00 95.38 82 ALA A C 1
ATOM 658 O O . ALA A 1 82 ? -10.466 14.859 12.841 1.00 95.38 82 ALA A O 1
ATOM 659 N N . ASP A 1 83 ? -11.447 13.124 13.874 1.00 96.44 83 ASP A N 1
ATOM 660 C CA . ASP A 1 83 ? -12.339 13.940 14.712 1.00 96.44 83 ASP A CA 1
ATOM 661 C C . ASP A 1 83 ? -11.555 14.986 15.529 1.00 96.44 83 ASP A C 1
ATOM 663 O O . ASP A 1 83 ? -11.945 16.146 15.644 1.00 96.44 83 ASP A O 1
ATOM 667 N N . ARG A 1 84 ? -10.404 14.595 16.096 1.00 96.94 84 ARG A N 1
ATOM 668 C CA . ARG A 1 84 ? -9.529 15.511 16.848 1.00 96.94 84 ARG A CA 1
ATOM 669 C C . ARG A 1 84 ? -8.889 16.575 15.959 1.00 96.94 84 ARG A C 1
ATOM 671 O O . ARG A 1 84 ? -8.717 17.706 16.412 1.00 96.94 84 ARG A O 1
ATOM 678 N N . PHE A 1 85 ? -8.533 16.220 14.727 1.00 95.94 85 PHE A N 1
ATOM 679 C CA . PHE A 1 85 ? -8.016 17.170 13.748 1.00 95.94 85 PHE A CA 1
ATOM 680 C C . PHE A 1 85 ? -9.082 18.206 13.365 1.00 95.94 85 PHE A C 1
ATOM 682 O O . PHE A 1 85 ? -8.793 19.399 13.380 1.00 95.94 85 PHE A O 1
ATOM 689 N N . GLU A 1 86 ? -10.328 17.775 13.141 1.00 94.69 86 GLU A N 1
ATOM 690 C CA . GLU A 1 86 ? -11.473 18.664 12.885 1.00 94.69 86 GLU A CA 1
ATOM 691 C C . GLU A 1 86 ? -11.779 19.591 14.073 1.00 94.69 86 GLU A C 1
ATOM 693 O O . GLU A 1 86 ? -12.158 20.744 13.885 1.00 94.69 86 GLU A O 1
ATOM 698 N N . GLN A 1 87 ? -11.526 19.134 15.303 1.00 96.44 87 GLN A N 1
ATOM 699 C CA . GLN A 1 87 ? -11.600 19.950 16.525 1.00 96.44 87 GLN A CA 1
ATOM 700 C C . GLN A 1 87 ? -10.433 20.947 16.685 1.00 96.44 87 GLN A C 1
ATOM 702 O O . GLN A 1 87 ? -10.345 21.628 17.707 1.00 96.44 87 GLN A O 1
ATOM 707 N N . GLY A 1 88 ? -9.521 21.037 15.711 1.00 95.06 88 GLY A N 1
ATOM 708 C CA . GLY A 1 88 ? -8.428 22.013 15.681 1.00 95.06 88 GLY A CA 1
ATOM 709 C C . GLY A 1 88 ? -7.075 21.500 16.181 1.00 95.06 88 GLY A C 1
ATOM 710 O O . GLY A 1 88 ? -6.124 22.280 16.257 1.00 95.06 88 GLY A O 1
ATOM 711 N N . LYS A 1 89 ? -6.934 20.205 16.501 1.00 94.69 89 LYS A N 1
ATOM 712 C CA . LYS A 1 89 ? -5.629 19.612 16.853 1.00 94.69 89 LYS A CA 1
ATOM 713 C C . LYS A 1 89 ? -4.829 19.305 15.590 1.00 94.69 89 LYS A C 1
ATOM 715 O O . LYS A 1 89 ? -4.898 18.209 15.040 1.00 94.69 89 LYS A O 1
ATOM 720 N N . THR A 1 90 ? -4.086 20.290 15.099 1.00 90.75 90 THR A N 1
ATOM 721 C CA . THR A 1 90 ? -3.357 20.210 13.819 1.00 90.75 90 THR A CA 1
ATOM 722 C C . THR A 1 90 ? -2.270 19.127 13.790 1.00 90.75 90 THR A C 1
ATOM 724 O O . THR A 1 90 ? -1.991 18.552 12.736 1.00 90.75 90 THR A O 1
ATOM 727 N N . ASP A 1 91 ? -1.702 18.774 14.944 1.00 90.69 91 ASP A N 1
ATOM 728 C CA . ASP A 1 91 ? -0.761 17.662 15.124 1.00 90.69 91 ASP A CA 1
ATOM 729 C C . ASP A 1 91 ? -1.397 16.285 14.856 1.00 90.69 91 ASP A C 1
ATOM 731 O O . ASP A 1 91 ? -0.707 15.313 14.523 1.00 90.69 91 ASP A O 1
ATOM 735 N N . GLU A 1 92 ? -2.726 16.199 14.926 1.00 94.12 92 GLU A N 1
ATOM 736 C CA . GLU A 1 92 ? -3.481 14.998 14.598 1.00 94.12 92 GLU A CA 1
ATOM 737 C C . GLU A 1 92 ? -3.685 14.795 13.085 1.00 94.12 92 GLU A C 1
ATOM 739 O O . GLU A 1 92 ? -4.273 13.788 12.691 1.00 94.12 92 GLU A O 1
ATOM 744 N N . SER A 1 93 ? -3.126 15.662 12.231 1.00 94.69 93 SER A N 1
ATOM 745 C CA . SER A 1 93 ? -3.166 15.514 10.770 1.00 94.69 93 SER A CA 1
ATOM 746 C C . SER A 1 93 ? -2.739 14.113 10.308 1.00 94.69 93 SER A C 1
ATOM 748 O O . SER A 1 93 ? -1.697 13.567 10.701 1.00 94.69 93 SER A O 1
ATOM 750 N N . LEU A 1 94 ? -3.556 13.519 9.434 1.00 95.06 94 LEU A N 1
ATOM 751 C CA . LEU A 1 94 ? -3.262 12.231 8.804 1.00 95.06 94 LEU A CA 1
ATOM 752 C C . LEU A 1 94 ? -2.067 12.324 7.855 1.00 95.06 94 LEU A C 1
ATOM 754 O O . LEU A 1 94 ? -1.280 11.381 7.779 1.00 95.06 94 LEU A O 1
ATOM 758 N N . GLU A 1 95 ? -1.887 13.463 7.194 1.00 95.00 95 GLU A N 1
ATOM 759 C CA . GLU A 1 95 ? -0.769 13.702 6.284 1.00 95.00 95 GLU A CA 1
ATOM 760 C C . GLU A 1 95 ? 0.550 13.767 7.051 1.00 95.00 95 GLU A C 1
ATOM 762 O O . GLU A 1 95 ? 1.493 13.063 6.697 1.00 95.00 95 GLU A O 1
ATOM 767 N N . ARG A 1 96 ? 0.586 14.487 8.184 1.00 95.38 96 ARG A N 1
ATOM 768 C CA . ARG A 1 96 ? 1.739 14.492 9.106 1.00 95.38 96 ARG A CA 1
ATOM 769 C C . ARG A 1 96 ? 2.027 13.097 9.649 1.00 95.38 96 ARG A C 1
ATOM 771 O O . ARG A 1 96 ? 3.181 12.676 9.743 1.00 95.38 96 ARG A O 1
ATOM 778 N N . TYR A 1 97 ? 0.979 12.337 9.970 1.00 95.50 97 TYR A N 1
ATOM 779 C CA . TYR A 1 97 ? 1.130 10.946 10.386 1.00 95.50 97 TYR A CA 1
ATOM 780 C C . TYR A 1 97 ? 1.728 10.076 9.271 1.00 95.50 97 TYR A C 1
ATOM 782 O O . TYR A 1 97 ? 2.603 9.250 9.539 1.00 95.50 97 TYR A O 1
ATOM 790 N N . TRP A 1 98 ? 1.300 10.245 8.017 1.00 95.25 98 TRP A N 1
ATOM 791 C CA . TRP A 1 98 ? 1.889 9.537 6.881 1.00 95.25 98 TRP A CA 1
ATOM 792 C C . TRP A 1 98 ? 3.306 10.014 6.564 1.00 95.25 98 TRP A C 1
ATOM 794 O O . TRP A 1 98 ? 4.143 9.170 6.260 1.00 95.25 98 TRP A O 1
ATOM 804 N N . ALA A 1 99 ? 3.614 11.297 6.724 1.00 94.62 99 ALA A N 1
ATOM 805 C CA . ALA A 1 99 ? 4.964 11.838 6.623 1.00 94.62 99 ALA A CA 1
ATOM 806 C C . ALA A 1 99 ? 5.910 11.188 7.638 1.00 94.62 99 ALA A C 1
ATOM 808 O O . ALA A 1 99 ? 6.992 10.724 7.286 1.00 94.62 99 ALA A O 1
ATOM 809 N N . TRP A 1 100 ? 5.469 11.053 8.886 1.00 93.62 100 TRP A N 1
ATOM 810 C CA . TRP A 1 100 ? 6.262 10.429 9.940 1.00 93.62 100 TRP A CA 1
ATOM 811 C C . TRP A 1 100 ? 6.381 8.903 9.785 1.00 93.62 100 TRP A C 1
ATOM 813 O O . TRP A 1 100 ? 7.452 8.334 9.987 1.00 93.62 100 TRP A O 1
ATOM 823 N N . LYS A 1 101 ? 5.297 8.200 9.424 1.00 92.88 101 LYS A N 1
ATOM 824 C CA . LYS A 1 101 ? 5.261 6.721 9.423 1.00 92.88 101 LYS A CA 1
ATOM 825 C C . LYS A 1 101 ? 5.502 6.060 8.064 1.00 92.88 101 LYS A C 1
ATOM 827 O O . LYS A 1 101 ? 5.944 4.910 8.020 1.00 92.88 101 LYS A O 1
ATOM 832 N N . ASN A 1 102 ? 5.159 6.726 6.964 1.00 92.38 102 ASN A N 1
ATOM 833 C CA . ASN A 1 102 ? 4.958 6.103 5.649 1.00 92.38 102 ASN A CA 1
ATOM 834 C C . ASN A 1 102 ? 5.636 6.845 4.483 1.00 92.38 102 ASN A C 1
ATOM 836 O O . ASN A 1 102 ? 5.418 6.450 3.343 1.00 92.38 102 ASN A O 1
ATOM 840 N N . SER A 1 103 ? 6.449 7.873 4.734 1.00 90.88 103 SER A N 1
ATOM 841 C CA . SER A 1 103 ? 7.150 8.635 3.685 1.00 90.88 103 SER A CA 1
ATOM 842 C C . SER A 1 103 ? 8.317 7.881 3.040 1.00 90.88 103 SER A C 1
ATOM 844 O O . SER A 1 103 ? 8.666 8.180 1.902 1.00 90.88 103 SER A O 1
ATOM 846 N N . SER A 1 104 ? 8.883 6.883 3.726 1.00 86.00 104 SER A N 1
ATOM 847 C CA . SER A 1 104 ? 9.979 6.053 3.208 1.00 86.00 104 SER A CA 1
ATOM 848 C C . SER A 1 104 ? 9.753 4.571 3.496 1.00 86.00 104 SER A C 1
ATOM 850 O O . SER A 1 104 ? 9.258 4.186 4.566 1.00 86.00 104 SER A O 1
ATOM 852 N N . SER A 1 105 ? 10.122 3.718 2.546 1.00 85.69 105 SER A N 1
ATOM 853 C CA . SER A 1 105 ? 10.182 2.267 2.716 1.00 85.69 105 SER A CA 1
ATOM 854 C C . SER A 1 105 ? 11.467 1.842 3.441 1.00 85.69 105 SER A C 1
ATOM 856 O O . SER A 1 105 ? 12.376 2.641 3.651 1.00 85.69 105 SER A O 1
ATOM 858 N N . ILE A 1 106 ? 11.549 0.570 3.842 1.00 82.62 106 ILE A N 1
ATOM 859 C CA . ILE A 1 106 ? 12.730 0.021 4.537 1.00 82.62 106 ILE A CA 1
ATOM 860 C C . ILE A 1 106 ? 13.982 0.070 3.643 1.00 82.62 106 ILE A C 1
ATOM 862 O O . ILE A 1 106 ? 15.080 0.294 4.137 1.00 82.62 106 ILE A O 1
ATOM 866 N N . ASP A 1 107 ? 13.807 -0.096 2.336 1.00 80.31 107 ASP A N 1
ATOM 867 C CA . ASP A 1 107 ? 14.841 -0.031 1.300 1.00 80.31 107 ASP A CA 1
ATOM 868 C C . ASP A 1 107 ? 15.089 1.392 0.758 1.00 80.31 107 ASP A C 1
ATOM 870 O O . ASP A 1 107 ? 15.810 1.563 -0.222 1.00 80.31 107 ASP A O 1
ATOM 874 N N . GLY A 1 108 ? 14.533 2.430 1.397 1.00 78.88 108 GLY A N 1
ATOM 875 C CA . GLY A 1 108 ? 14.807 3.834 1.060 1.00 78.88 108 GLY A CA 1
ATOM 876 C C . GLY A 1 108 ? 14.063 4.368 -0.168 1.00 78.88 108 GLY A C 1
ATOM 877 O O . GLY A 1 108 ? 14.333 5.482 -0.622 1.00 78.88 108 GLY A O 1
ATOM 878 N N . LEU A 1 109 ? 13.103 3.612 -0.701 1.00 84.81 109 LEU A N 1
ATOM 879 C CA . LEU A 1 109 ? 12.197 4.092 -1.738 1.00 84.81 109 LEU A CA 1
ATOM 880 C C . LEU A 1 109 ? 11.178 5.080 -1.145 1.00 84.81 109 LEU A C 1
ATOM 882 O O . LEU A 1 109 ? 10.786 4.945 0.022 1.00 84.81 109 LEU A O 1
ATOM 886 N N . PRO A 1 110 ? 10.736 6.079 -1.933 1.00 88.31 110 PRO A N 1
ATOM 887 C CA . PRO A 1 110 ? 9.654 6.957 -1.513 1.00 88.31 110 PRO A CA 1
ATOM 888 C C . PRO A 1 110 ? 8.383 6.141 -1.264 1.00 88.31 110 PRO A C 1
ATOM 890 O O . PRO A 1 110 ? 8.076 5.200 -1.998 1.00 88.31 110 PRO A O 1
ATOM 893 N N . GLY A 1 111 ? 7.672 6.494 -0.198 1.00 90.06 111 GLY A N 1
ATOM 894 C CA . GLY A 1 111 ? 6.351 5.964 0.102 1.00 90.06 111 GLY A CA 1
ATOM 895 C C . GLY A 1 111 ? 5.255 6.745 -0.619 1.00 90.06 111 GLY A C 1
ATOM 896 O O . GLY A 1 111 ? 5.392 7.078 -1.791 1.00 90.06 111 GLY A O 1
ATOM 897 N N . MET A 1 112 ? 4.164 7.028 0.095 1.00 91.06 112 MET A N 1
ATOM 898 C CA . MET A 1 112 ? 3.027 7.766 -0.467 1.00 91.06 112 MET A CA 1
ATOM 899 C C . MET A 1 112 ? 3.411 9.196 -0.841 1.00 91.06 112 MET A C 1
ATOM 901 O O . MET A 1 112 ? 4.073 9.870 -0.049 1.00 91.06 112 MET A O 1
ATOM 905 N N . GLU A 1 113 ? 2.903 9.691 -1.967 1.00 91.75 113 GLU A N 1
ATOM 906 C CA . GLU A 1 113 ? 3.229 11.021 -2.483 1.00 91.75 113 GLU A CA 1
ATOM 907 C C . GLU A 1 113 ? 2.880 12.132 -1.487 1.00 91.75 113 GLU A C 1
ATOM 909 O O . GLU A 1 113 ? 3.756 12.928 -1.147 1.00 91.75 113 GLU A O 1
ATOM 914 N N . ILE A 1 114 ? 1.657 12.130 -0.935 1.00 94.06 114 ILE A N 1
ATOM 915 C CA . ILE A 1 114 ? 1.248 13.079 0.119 1.00 94.06 114 ILE A CA 1
ATOM 916 C C . ILE A 1 114 ? 2.211 13.009 1.303 1.00 94.06 114 ILE A C 1
ATOM 918 O O . ILE A 1 114 ? 2.725 14.028 1.748 1.00 94.06 114 ILE A O 1
ATOM 922 N N . GLY A 1 115 ? 2.510 11.803 1.794 1.00 93.81 115 GLY A N 1
ATOM 923 C CA . GLY A 1 115 ? 3.408 11.630 2.935 1.00 93.81 115 GLY A CA 1
ATOM 924 C C . GLY A 1 115 ? 4.810 12.175 2.655 1.00 93.81 115 GLY A C 1
ATOM 925 O O . GLY A 1 115 ? 5.390 12.851 3.501 1.00 93.81 115 GLY A O 1
ATOM 926 N N . CYS A 1 116 ? 5.359 11.921 1.465 1.00 92.56 116 CYS A N 1
ATOM 927 C CA . CYS A 1 116 ? 6.645 12.472 1.046 1.00 92.56 116 CYS A CA 1
ATOM 928 C C . CYS A 1 116 ? 6.606 13.998 0.895 1.00 92.56 116 CYS A C 1
ATOM 930 O O . CYS A 1 116 ? 7.577 14.660 1.258 1.00 92.56 116 CYS A O 1
ATOM 932 N N . LYS A 1 117 ? 5.519 14.550 0.348 1.00 93.50 117 LYS A N 1
ATOM 933 C CA . LYS A 1 117 ? 5.323 15.990 0.168 1.00 93.50 117 LYS A CA 1
ATOM 934 C C . LYS A 1 117 ? 5.276 16.696 1.523 1.00 93.50 117 LYS A C 1
ATOM 936 O O . LYS A 1 117 ? 6.147 17.518 1.793 1.00 93.50 117 LYS A O 1
ATOM 941 N N . THR A 1 118 ? 4.375 16.278 2.410 1.00 94.94 118 THR A N 1
ATOM 942 C CA . THR A 1 118 ? 4.238 16.828 3.765 1.00 94.94 118 THR A CA 1
ATOM 943 C C . THR A 1 118 ? 5.533 16.678 4.568 1.00 94.94 118 THR A C 1
ATOM 945 O O . THR A 1 118 ? 5.936 17.601 5.266 1.00 94.94 118 THR A O 1
ATOM 948 N N . ALA A 1 119 ? 6.255 15.555 4.433 1.00 93.75 119 ALA A N 1
ATOM 949 C CA . ALA A 1 119 ? 7.550 15.383 5.097 1.00 93.75 119 ALA A CA 1
ATOM 950 C C . ALA A 1 119 ? 8.588 16.433 4.674 1.00 93.75 119 ALA A C 1
ATOM 952 O O . ALA A 1 119 ? 9.369 16.890 5.507 1.00 93.75 119 ALA A O 1
ATOM 953 N N . ARG A 1 120 ? 8.607 16.814 3.389 1.00 92.69 120 ARG A N 1
ATOM 954 C CA . ARG A 1 120 ? 9.524 17.838 2.865 1.00 92.69 120 ARG A CA 1
ATOM 955 C C . ARG A 1 120 ? 9.098 19.242 3.273 1.00 92.69 120 ARG A C 1
ATOM 957 O O . ARG A 1 120 ? 9.955 20.009 3.691 1.00 92.69 120 ARG A O 1
ATOM 964 N N . GLU A 1 121 ? 7.811 19.553 3.138 1.00 95.31 121 GLU A N 1
ATOM 965 C CA . GLU A 1 121 ? 7.249 20.881 3.417 1.00 95.31 121 GLU A CA 1
ATOM 966 C C . GLU A 1 121 ? 7.312 21.227 4.907 1.00 95.31 121 GLU A C 1
ATOM 968 O O . GLU A 1 121 ? 7.639 22.352 5.266 1.00 95.31 121 GLU A O 1
ATOM 973 N N . GLU A 1 122 ? 7.067 20.248 5.777 1.00 95.31 122 GLU A N 1
ATOM 974 C CA . GLU A 1 122 ? 7.027 20.448 7.229 1.00 95.31 122 GLU A CA 1
ATOM 975 C C . GLU A 1 122 ? 8.279 19.925 7.952 1.00 95.31 122 GLU A C 1
ATOM 977 O O . GLU A 1 122 ? 8.311 19.869 9.182 1.00 95.31 122 GLU A O 1
ATOM 982 N N . HIS A 1 123 ? 9.309 19.516 7.204 1.00 94.06 123 HIS A N 1
ATOM 983 C CA . HIS A 1 123 ? 10.574 18.989 7.732 1.00 94.06 123 HIS A CA 1
ATOM 984 C C . HIS A 1 123 ? 10.405 17.837 8.746 1.00 94.06 123 HIS A C 1
ATOM 986 O O . HIS A 1 123 ? 11.123 17.741 9.744 1.00 94.06 123 HIS A O 1
ATOM 992 N N . ILE A 1 124 ? 9.461 16.929 8.484 1.00 92.19 124 ILE A N 1
ATOM 993 C CA . ILE A 1 124 ? 9.166 15.789 9.361 1.00 92.19 124 ILE A CA 1
ATOM 994 C C . ILE A 1 124 ? 10.120 14.635 9.044 1.00 92.19 124 ILE A C 1
ATOM 996 O O . ILE A 1 124 ? 10.070 14.039 7.966 1.00 92.19 124 ILE A O 1
ATOM 1000 N N . ALA A 1 125 ? 10.957 14.269 10.017 1.00 89.31 125 ALA A N 1
ATOM 1001 C CA . ALA A 1 125 ? 11.823 13.101 9.909 1.00 89.31 125 ALA A CA 1
ATOM 1002 C C . ALA A 1 125 ? 11.003 11.790 9.973 1.00 89.31 125 ALA A C 1
ATOM 1004 O O . ALA A 1 125 ? 10.178 11.630 10.883 1.00 89.31 125 ALA A O 1
ATOM 1005 N N . PRO A 1 126 ? 11.226 10.824 9.059 1.00 87.81 126 PRO A N 1
ATOM 1006 C CA . PRO A 1 126 ? 10.589 9.513 9.134 1.00 87.81 126 PRO A CA 1
ATOM 1007 C C . PRO A 1 126 ? 11.002 8.762 10.402 1.00 87.81 126 PRO A C 1
ATOM 1009 O O . PRO A 1 126 ? 12.148 8.842 10.845 1.00 87.81 126 PRO A O 1
ATOM 1012 N N . ILE A 1 127 ? 10.092 7.968 10.963 1.00 88.88 127 ILE A N 1
ATOM 1013 C CA . ILE A 1 127 ? 10.405 7.114 12.109 1.00 88.88 127 ILE A CA 1
ATOM 1014 C C . ILE A 1 127 ? 11.467 6.062 11.753 1.00 88.88 127 ILE A C 1
ATOM 1016 O O . ILE A 1 127 ? 11.466 5.476 10.663 1.00 88.88 127 ILE A O 1
ATOM 1020 N N . THR A 1 128 ? 12.326 5.737 12.714 1.00 84.19 128 THR A N 1
ATOM 1021 C CA . THR A 1 128 ? 13.163 4.535 12.664 1.00 84.19 128 THR A CA 1
ATOM 1022 C C . THR A 1 128 ? 12.273 3.290 12.691 1.00 84.19 128 THR A C 1
ATOM 1024 O O . THR A 1 128 ? 11.641 2.991 13.704 1.00 84.19 128 THR A O 1
ATOM 1027 N N . LYS A 1 129 ? 12.180 2.574 11.563 1.00 82.06 129 LYS A N 1
ATOM 1028 C CA . LYS A 1 129 ? 11.323 1.379 11.439 1.00 82.06 129 LYS A CA 1
ATOM 1029 C C . LYS A 1 129 ? 11.975 0.112 11.977 1.00 82.06 129 LYS A C 1
ATOM 1031 O O . LYS A 1 129 ? 11.285 -0.734 12.535 1.00 82.06 129 LYS A O 1
ATOM 1036 N N . MET A 1 130 ? 13.281 -0.023 11.773 1.00 85.94 130 MET A N 1
ATOM 1037 C CA . MET A 1 130 ? 14.032 -1.236 12.078 1.00 85.94 130 MET A CA 1
ATOM 1038 C C . MET A 1 130 ? 15.059 -0.943 13.164 1.00 85.94 130 MET A C 1
ATOM 1040 O O . MET A 1 130 ? 15.732 0.083 13.122 1.00 85.94 130 MET A O 1
ATOM 1044 N N . VAL A 1 131 ? 15.186 -1.861 14.116 1.00 86.75 131 VAL A N 1
ATOM 1045 C CA . VAL A 1 131 ? 16.157 -1.795 15.213 1.00 86.75 131 VAL A CA 1
ATOM 1046 C C . VAL A 1 131 ? 17.017 -3.056 15.203 1.00 86.75 131 VAL A C 1
ATOM 1048 O O . VAL A 1 131 ? 16.551 -4.125 14.808 1.00 86.75 131 VAL A O 1
ATOM 1051 N N . GLY A 1 132 ? 18.279 -2.932 15.614 1.00 88.50 132 GLY A N 1
ATOM 1052 C CA . GLY A 1 132 ? 19.237 -4.039 15.679 1.00 88.50 132 GLY A CA 1
ATOM 1053 C C . GLY A 1 132 ? 20.414 -3.895 14.713 1.00 88.50 132 GLY A C 1
ATOM 1054 O O . GLY A 1 132 ? 20.462 -2.996 13.880 1.00 88.50 132 GLY A O 1
ATOM 1055 N N . GLN A 1 133 ? 21.377 -4.810 14.823 1.00 90.12 133 GLN A N 1
ATOM 1056 C CA . GLN A 1 133 ? 22.666 -4.739 14.119 1.00 90.12 133 GLN A CA 1
ATOM 1057 C C . GLN A 1 133 ? 22.538 -4.689 12.588 1.00 90.12 133 GLN A C 1
ATOM 1059 O O . GLN A 1 133 ? 23.350 -4.060 11.919 1.00 90.12 133 GLN A O 1
ATOM 1064 N N . LYS A 1 134 ? 21.517 -5.353 12.034 1.00 84.69 134 LYS A N 1
ATOM 1065 C CA . LYS A 1 134 ? 21.241 -5.394 10.589 1.00 84.69 134 LYS A CA 1
ATOM 1066 C C . LYS A 1 134 ? 20.207 -4.359 10.141 1.00 84.69 134 LYS A C 1
ATOM 1068 O O . LYS A 1 134 ? 19.754 -4.417 9.000 1.00 84.69 134 LYS A O 1
ATOM 1073 N N . ALA A 1 135 ? 19.784 -3.454 11.025 1.00 83.56 135 ALA A N 1
ATOM 1074 C CA . ALA A 1 135 ? 18.881 -2.386 10.630 1.00 83.56 135 ALA A CA 1
ATOM 1075 C C . ALA A 1 135 ? 19.596 -1.459 9.632 1.00 83.56 135 ALA A C 1
ATOM 1077 O O . ALA A 1 135 ? 20.760 -1.110 9.856 1.00 83.56 135 ALA A O 1
ATOM 1078 N N . PRO A 1 136 ? 18.932 -1.057 8.536 1.00 76.31 136 PRO A N 1
ATOM 1079 C CA . PRO A 1 136 ? 19.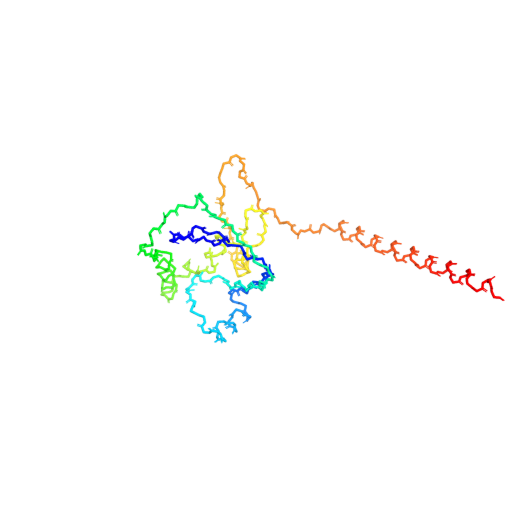497 -0.073 7.627 1.00 76.31 136 PRO A CA 1
ATOM 1080 C C . PRO A 1 136 ? 19.785 1.221 8.399 1.00 76.31 136 PRO A C 1
ATOM 1082 O O . PRO A 1 136 ? 18.892 1.800 9.011 1.00 76.31 136 PRO A O 1
ATOM 1085 N N . GLN A 1 137 ? 21.046 1.660 8.371 1.00 69.56 137 GLN A N 1
ATOM 1086 C CA . GLN A 1 137 ? 21.528 2.850 9.091 1.00 69.56 137 GLN A CA 1
ATOM 1087 C C . GLN A 1 137 ? 21.144 4.168 8.397 1.00 69.56 137 GLN A C 1
ATOM 1089 O O . GLN A 1 137 ? 21.430 5.253 8.895 1.00 69.56 137 GLN A O 1
ATOM 1094 N N . GLY A 1 138 ? 20.488 4.090 7.240 1.00 64.88 138 GLY A N 1
ATOM 1095 C CA . GLY A 1 138 ? 20.008 5.247 6.507 1.00 64.88 138 GLY A CA 1
ATOM 1096 C C . GLY A 1 138 ? 19.034 4.848 5.409 1.00 64.88 138 GLY A C 1
ATOM 1097 O O . GLY A 1 138 ? 19.152 3.782 4.803 1.00 64.88 138 GLY A O 1
ATOM 1098 N N . TYR A 1 139 ? 18.074 5.728 5.142 1.00 62.94 139 TYR A N 1
ATOM 1099 C CA . TYR A 1 139 ? 17.204 5.631 3.978 1.00 62.94 139 TYR A CA 1
ATOM 1100 C C . TYR A 1 139 ? 17.965 6.213 2.780 1.00 62.94 139 TYR A C 1
ATOM 1102 O O . TYR A 1 139 ? 17.969 7.423 2.555 1.00 62.94 139 TYR A O 1
ATOM 1110 N N . TYR A 1 140 ? 18.693 5.365 2.051 1.00 53.31 140 TYR A N 1
ATOM 1111 C CA . TYR A 1 140 ? 19.384 5.787 0.834 1.00 53.31 140 TYR A CA 1
ATOM 1112 C C . TYR A 1 140 ? 18.355 6.201 -0.221 1.00 53.31 140 TYR A C 1
ATOM 1114 O O . TYR A 1 140 ? 17.475 5.422 -0.574 1.00 53.31 140 TYR A O 1
ATOM 1122 N N . ASN A 1 141 ? 18.488 7.413 -0.766 1.00 54.59 141 ASN A N 1
ATOM 1123 C CA . ASN A 1 141 ? 17.737 7.830 -1.948 1.00 54.59 141 ASN A CA 1
ATOM 1124 C C . ASN A 1 141 ? 18.159 6.955 -3.139 1.00 54.59 141 ASN A C 1
ATOM 1126 O O . ASN A 1 141 ? 19.135 7.260 -3.823 1.00 54.59 141 ASN A O 1
ATOM 1130 N N . ALA A 1 142 ? 17.418 5.878 -3.404 1.00 54.66 142 ALA A N 1
ATOM 1131 C CA . ALA A 1 142 ? 17.763 4.873 -4.414 1.00 54.66 142 ALA A CA 1
ATOM 1132 C C . ALA A 1 142 ? 17.750 5.389 -5.872 1.00 54.66 142 ALA A C 1
ATOM 1134 O O . ALA A 1 142 ? 18.097 4.656 -6.794 1.00 54.66 142 ALA A O 1
ATOM 1135 N N . ARG A 1 143 ? 17.353 6.646 -6.115 1.00 55.91 143 ARG A N 1
ATOM 1136 C CA . ARG A 1 143 ? 17.275 7.25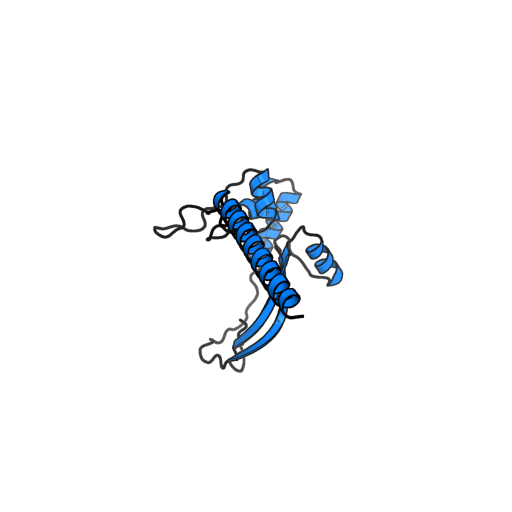0 -7.455 1.00 55.91 143 ARG A CA 1
ATOM 1137 C C . ARG A 1 143 ? 17.949 8.615 -7.538 1.00 55.91 143 ARG A C 1
ATOM 1139 O O . ARG A 1 143 ? 17.304 9.628 -7.790 1.00 55.91 143 ARG A O 1
ATOM 1146 N N . ARG A 1 144 ? 19.271 8.647 -7.409 1.00 63.16 144 ARG A N 1
ATOM 1147 C CA . ARG A 1 144 ? 20.061 9.709 -8.042 1.00 63.16 144 ARG A CA 1
ATOM 1148 C C . ARG A 1 144 ? 21.036 9.069 -9.013 1.00 63.16 144 ARG A C 1
ATOM 1150 O O . ARG A 1 144 ? 22.062 8.535 -8.609 1.00 63.16 144 ARG A O 1
ATOM 1157 N N . PHE A 1 145 ? 20.718 9.147 -10.302 1.00 74.00 145 PHE A N 1
ATOM 1158 C CA . PHE A 1 145 ? 21.758 9.054 -11.315 1.00 74.00 145 PHE A CA 1
ATOM 1159 C C . PHE A 1 145 ? 22.731 10.199 -11.034 1.00 74.00 145 PHE A C 1
ATOM 1161 O O . PHE A 1 145 ? 22.350 11.367 -11.091 1.00 74.00 145 PHE A O 1
ATOM 1168 N N . SER A 1 146 ? 23.963 9.871 -10.642 1.00 80.81 146 SER A N 1
ATOM 1169 C CA . SER A 1 146 ? 25.015 10.888 -10.562 1.00 80.81 146 SER A CA 1
ATOM 1170 C C . SER A 1 146 ? 25.181 11.547 -11.934 1.00 80.81 146 SER A C 1
ATOM 1172 O O . SER A 1 146 ? 24.917 10.910 -12.955 1.00 80.81 146 SER A O 1
ATOM 1174 N N . ILE A 1 147 ? 25.659 12.793 -11.961 1.00 86.06 147 ILE A N 1
ATOM 1175 C CA . ILE A 1 147 ? 26.006 13.515 -13.195 1.00 86.06 147 ILE A CA 1
ATOM 1176 C C . ILE A 1 147 ? 26.859 12.626 -14.112 1.00 86.06 147 ILE A C 1
ATOM 1178 O O . ILE A 1 147 ? 26.624 12.582 -15.312 1.00 86.06 147 ILE A O 1
ATOM 1182 N N . TRP A 1 148 ? 27.755 11.815 -13.544 1.00 91.56 148 TRP A N 1
ATOM 1183 C CA . TRP A 1 148 ? 28.561 10.848 -14.293 1.00 91.56 148 TRP A CA 1
ATOM 1184 C C . TRP A 1 148 ? 27.754 9.787 -15.040 1.00 91.56 148 TRP A C 1
ATOM 1186 O O . TRP A 1 148 ? 28.113 9.436 -16.158 1.00 91.56 148 TRP A O 1
ATOM 1196 N N . HIS A 1 149 ? 26.649 9.304 -14.470 1.00 91.00 149 HIS A N 1
ATOM 1197 C CA . HIS A 1 149 ? 25.765 8.369 -15.167 1.00 91.00 149 HIS A CA 1
ATOM 1198 C C . HIS A 1 149 ? 25.091 9.052 -16.359 1.00 91.00 149 HIS A C 1
ATOM 1200 O O . HIS A 1 149 ? 24.974 8.446 -17.417 1.00 91.00 149 HIS A O 1
ATOM 1206 N N . LEU A 1 150 ? 24.692 10.320 -16.215 1.00 91.25 150 LEU A N 1
ATOM 1207 C CA . LEU A 1 150 ? 24.098 11.092 -17.310 1.00 91.25 150 LEU A CA 1
ATOM 1208 C C . LEU A 1 150 ? 25.121 11.368 -18.419 1.00 91.25 150 LEU A C 1
ATOM 1210 O O . LEU A 1 150 ? 24.814 11.182 -19.594 1.00 91.25 150 LEU A O 1
ATOM 1214 N N . VAL A 1 151 ? 26.349 11.741 -18.047 1.00 95.12 151 VAL A N 1
ATOM 1215 C CA . VAL A 1 151 ? 27.468 11.931 -18.983 1.00 95.12 151 VAL A CA 1
ATOM 1216 C C . VAL A 1 151 ? 27.774 10.633 -19.730 1.00 95.12 151 VAL A C 1
ATOM 1218 O O . VAL A 1 151 ? 27.887 10.639 -20.952 1.00 95.12 151 VAL A O 1
ATOM 1221 N N . LEU A 1 152 ? 27.851 9.506 -19.022 1.00 95.81 152 LEU A N 1
ATOM 1222 C CA . LEU A 1 152 ? 28.117 8.200 -19.620 1.00 95.81 152 LEU A CA 1
ATOM 1223 C C . LEU A 1 152 ? 27.012 7.785 -20.602 1.00 95.81 152 LEU A C 1
ATOM 1225 O O . LEU A 1 152 ? 27.319 7.336 -21.704 1.00 95.81 152 LEU A O 1
ATOM 1229 N N . VAL A 1 153 ? 25.739 7.996 -20.252 1.00 95.44 153 VAL A N 1
ATOM 1230 C CA . VAL A 1 153 ? 24.610 7.754 -21.167 1.00 95.44 153 VAL A CA 1
ATOM 1231 C C . VAL A 1 153 ? 24.709 8.642 -22.410 1.00 95.44 153 VAL A C 1
ATOM 1233 O O . VAL A 1 153 ? 24.514 8.147 -23.517 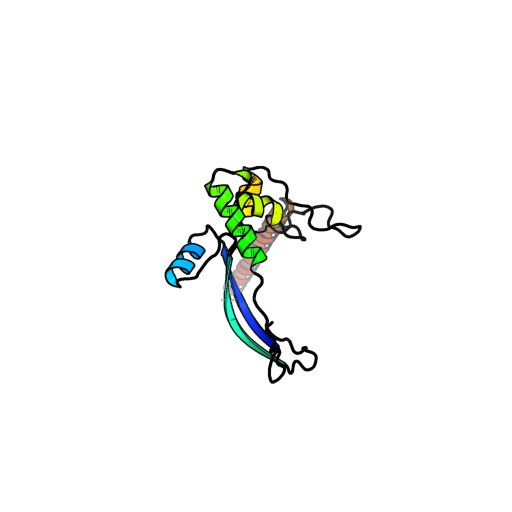1.00 95.44 153 VAL A O 1
ATOM 1236 N N . ALA A 1 154 ? 25.065 9.920 -22.259 1.00 95.81 154 ALA A N 1
ATOM 1237 C CA . ALA A 1 154 ? 25.227 10.835 -23.388 1.00 95.81 154 ALA A CA 1
ATOM 1238 C C . ALA A 1 154 ? 26.370 10.408 -24.329 1.00 95.81 154 ALA A C 1
ATOM 1240 O O . ALA A 1 154 ? 26.199 10.414 -25.549 1.00 95.81 154 ALA A O 1
ATOM 1241 N N . ILE A 1 155 ? 27.512 9.978 -23.780 1.00 96.81 155 ILE A N 1
ATOM 1242 C CA . ILE A 1 155 ? 28.654 9.483 -24.564 1.00 96.81 155 ILE A CA 1
ATOM 1243 C C . ILE A 1 155 ? 28.285 8.192 -25.304 1.00 96.81 155 ILE A C 1
ATOM 1245 O O . ILE A 1 155 ? 28.545 8.074 -26.503 1.00 96.81 155 ILE A O 1
ATOM 1249 N N . LEU A 1 156 ? 27.649 7.233 -24.626 1.00 96.94 156 LEU A N 1
ATOM 1250 C CA . LEU A 1 156 ? 27.228 5.973 -25.246 1.00 96.94 156 LEU A CA 1
ATOM 1251 C C . LEU A 1 156 ? 26.184 6.197 -26.347 1.00 96.94 156 LEU A C 1
ATOM 1253 O O . LEU A 1 156 ? 26.284 5.601 -27.417 1.00 96.94 156 LEU A O 1
ATOM 1257 N N . ALA A 1 157 ? 25.221 7.095 -26.128 1.00 96.19 157 ALA A N 1
ATOM 1258 C CA . ALA A 1 157 ? 24.232 7.449 -27.142 1.00 96.19 157 ALA A CA 1
ATOM 1259 C C . ALA A 1 157 ? 24.881 8.129 -28.360 1.00 96.19 157 ALA A C 1
ATOM 1261 O O . ALA A 1 157 ? 24.581 7.772 -29.501 1.00 96.19 157 ALA A O 1
ATOM 1262 N N . SER A 1 158 ? 25.811 9.062 -28.130 1.00 95.69 158 SER A N 1
ATOM 1263 C CA . SER A 1 158 ? 26.538 9.766 -29.194 1.00 95.69 158 SER A CA 1
ATOM 1264 C C . SER A 1 158 ? 27.392 8.810 -30.033 1.00 95.69 158 SER A C 1
ATOM 1266 O O . SER A 1 158 ? 27.288 8.786 -31.259 1.00 95.69 158 SER A O 1
ATOM 1268 N N . THR A 1 159 ? 28.168 7.943 -29.380 1.00 96.31 159 THR A N 1
ATOM 1269 C CA . THR A 1 159 ? 29.020 6.952 -30.057 1.00 96.31 159 THR A CA 1
ATOM 1270 C C . THR A 1 159 ? 28.206 5.919 -30.837 1.00 96.31 159 THR A C 1
ATOM 1272 O O . THR A 1 159 ? 28.530 5.649 -31.993 1.00 96.31 159 THR A O 1
ATOM 1275 N N . CYS A 1 160 ? 27.104 5.403 -30.279 1.00 96.19 160 CYS A N 1
ATOM 1276 C CA . CYS A 1 160 ? 26.196 4.513 -31.014 1.00 96.19 160 CYS A CA 1
ATOM 1277 C C . CYS A 1 160 ? 25.598 5.196 -32.252 1.00 96.19 160 CYS A C 1
ATOM 1279 O O . CYS A 1 160 ? 25.507 4.578 -33.315 1.00 96.19 160 CYS A O 1
ATOM 1281 N N . THR A 1 161 ? 25.227 6.475 -32.137 1.00 95.62 161 THR A N 1
ATOM 1282 C CA . THR A 1 161 ? 24.682 7.258 -33.256 1.00 95.62 161 THR A CA 1
ATOM 1283 C C . THR A 1 161 ? 25.735 7.461 -34.348 1.00 95.62 161 THR A C 1
ATOM 1285 O O . THR A 1 161 ? 25.459 7.204 -35.519 1.00 95.62 161 THR A O 1
ATOM 1288 N N . ALA A 1 162 ? 26.964 7.834 -33.977 1.00 94.75 162 ALA A N 1
ATOM 1289 C CA . ALA A 1 162 ? 28.070 8.009 -34.917 1.00 94.75 162 ALA A CA 1
ATOM 1290 C C . ALA A 1 162 ? 28.430 6.700 -35.643 1.00 94.75 162 ALA A C 1
ATOM 1292 O O . ALA A 1 162 ? 28.536 6.686 -36.869 1.00 94.75 162 ALA A O 1
ATOM 1293 N N . CYS A 1 163 ? 28.546 5.584 -34.915 1.00 94.75 163 CYS A N 1
ATOM 1294 C CA . CYS A 1 163 ? 28.791 4.268 -35.510 1.00 94.75 163 CYS A CA 1
ATOM 1295 C C . CYS A 1 163 ? 27.671 3.858 -36.476 1.00 94.75 163 CYS A C 1
ATOM 1297 O O . CYS A 1 163 ? 27.953 3.351 -37.560 1.00 94.75 163 CYS A O 1
ATOM 1299 N N . SER A 1 164 ? 26.409 4.110 -36.117 1.00 92.94 164 SER A N 1
ATOM 1300 C CA . SER A 1 164 ? 25.264 3.797 -36.981 1.00 92.94 164 SER A CA 1
ATOM 1301 C C . SER A 1 164 ? 25.294 4.608 -38.280 1.00 92.94 164 SER A C 1
ATOM 1303 O O . SER A 1 164 ? 25.080 4.049 -39.354 1.00 92.94 164 SER A O 1
ATOM 1305 N N . LEU A 1 165 ? 25.623 5.903 -38.209 1.00 92.44 165 LEU A N 1
ATOM 1306 C CA . LEU A 1 165 ? 25.762 6.765 -39.388 1.00 92.44 165 LEU A CA 1
ATOM 1307 C C . LEU A 1 165 ? 26.919 6.333 -40.298 1.00 92.44 165 LEU A C 1
ATOM 1309 O O . LEU A 1 165 ? 26.753 6.320 -41.515 1.00 92.44 165 LEU A O 1
ATOM 1313 N N . LEU A 1 166 ? 28.061 5.938 -39.727 1.00 90.38 166 LEU A N 1
ATOM 1314 C CA . LEU A 1 166 ? 29.213 5.438 -40.488 1.00 90.38 166 LEU A CA 1
ATOM 1315 C C . LEU A 1 166 ? 28.930 4.093 -41.172 1.00 90.38 166 LEU A C 1
ATOM 1317 O O . LEU A 1 166 ? 29.355 3.867 -42.303 1.00 90.38 166 LEU A O 1
ATOM 1321 N N . LEU A 1 167 ? 28.191 3.199 -40.513 1.00 89.50 167 LEU A N 1
ATOM 1322 C CA . LEU A 1 167 ? 27.768 1.934 -41.116 1.00 89.50 167 LEU A CA 1
ATOM 1323 C C . LEU A 1 167 ? 26.777 2.162 -42.262 1.00 89.50 167 LEU A C 1
ATOM 1325 O O . LEU A 1 167 ? 26.911 1.537 -43.313 1.00 89.50 167 LEU A O 1
AT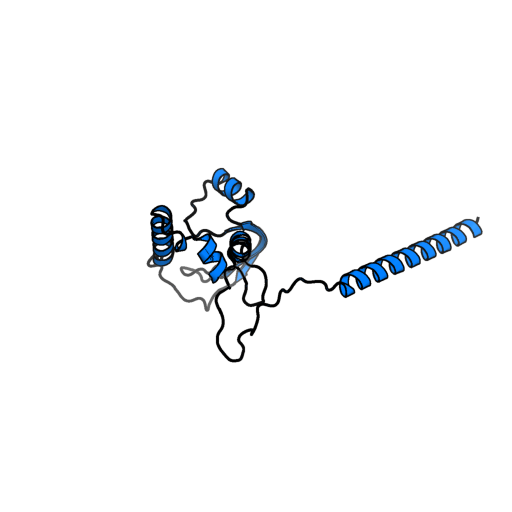OM 1329 N N . LEU A 1 168 ? 25.819 3.076 -42.086 1.00 88.50 168 LEU A N 1
ATOM 1330 C CA . LEU A 1 168 ? 24.846 3.431 -43.121 1.00 88.50 168 LEU A CA 1
ATOM 1331 C C . LEU A 1 168 ? 25.506 4.115 -44.324 1.00 88.50 168 LEU A C 1
ATOM 1333 O O . LEU A 1 168 ? 25.186 3.770 -45.461 1.00 88.50 168 LEU A O 1
ATOM 1337 N N . SER A 1 169 ? 26.453 5.031 -44.104 1.00 83.62 169 SER A N 1
ATOM 1338 C CA . SER A 1 169 ? 27.195 5.672 -45.197 1.00 83.62 169 SER A CA 1
ATOM 1339 C C . SER A 1 169 ? 28.109 4.682 -45.926 1.00 83.62 169 SER A C 1
ATOM 1341 O O . SER A 1 169 ? 28.165 4.688 -47.156 1.00 83.62 169 SER A O 1
ATOM 1343 N N . GLY A 1 170 ? 28.757 3.768 -45.198 1.00 80.75 170 GLY A N 1
ATOM 1344 C CA . GLY A 1 170 ? 29.542 2.679 -45.781 1.00 80.75 170 GLY A CA 1
ATOM 1345 C C . GLY A 1 170 ? 28.700 1.706 -46.616 1.00 80.75 170 GLY A C 1
ATOM 1346 O O . GLY A 1 170 ? 29.137 1.281 -47.688 1.00 80.75 170 GLY A O 1
ATOM 1347 N N . LEU A 1 171 ? 27.479 1.382 -46.172 1.00 76.81 171 LEU A N 1
ATOM 1348 C CA . LEU A 1 171 ? 26.526 0.587 -46.954 1.00 76.81 171 LEU A CA 1
ATOM 1349 C C . LEU A 1 171 ? 26.067 1.332 -48.212 1.00 76.81 171 LEU A C 1
ATOM 1351 O O . LEU A 1 171 ? 26.068 0.750 -49.294 1.00 76.81 171 LEU A O 1
ATOM 1355 N N . ALA A 1 172 ? 25.719 2.615 -48.087 1.00 73.12 172 ALA A N 1
ATOM 1356 C CA . ALA A 1 172 ? 25.288 3.440 -49.213 1.00 73.12 172 ALA A CA 1
ATOM 1357 C C . ALA A 1 172 ? 26.373 3.532 -50.299 1.00 73.12 172 ALA A C 1
ATOM 1359 O O . ALA A 1 172 ? 26.080 3.347 -51.478 1.00 73.12 172 ALA A O 1
ATOM 1360 N N . HIS A 1 173 ? 27.641 3.711 -49.911 1.00 72.12 173 HIS A N 1
ATOM 1361 C CA . HIS A 1 173 ? 28.760 3.707 -50.857 1.00 72.12 173 HIS A CA 1
ATOM 1362 C C . HIS A 1 173 ? 28.954 2.358 -51.567 1.00 72.12 173 HIS A C 1
ATOM 1364 O O . HIS A 1 173 ? 29.279 2.342 -52.752 1.00 72.12 173 HIS A O 1
ATOM 1370 N N . ARG A 1 174 ? 28.729 1.224 -50.887 1.00 70.12 174 ARG A N 1
ATOM 1371 C CA . ARG A 1 174 ? 28.812 -0.108 -51.518 1.00 70.12 174 ARG A CA 1
ATOM 1372 C C . ARG A 1 174 ? 27.666 -0.381 -52.493 1.00 70.12 174 ARG A C 1
ATOM 1374 O O . ARG A 1 174 ? 27.890 -1.031 -53.509 1.00 70.12 174 ARG A O 1
ATOM 1381 N N . ILE A 1 175 ? 26.465 0.116 -52.204 1.00 68.88 175 ILE A N 1
ATOM 1382 C CA . ILE A 1 175 ? 25.296 -0.043 -53.082 1.00 68.88 175 ILE A CA 1
ATOM 1383 C C . ILE A 1 175 ? 25.446 0.810 -54.351 1.00 68.88 175 ILE A C 1
ATOM 1385 O O . ILE A 1 175 ? 25.148 0.335 -55.438 1.00 68.88 175 ILE A O 1
ATOM 1389 N N . VAL A 1 176 ? 25.962 2.038 -54.242 1.00 66.88 176 VAL A N 1
ATOM 1390 C CA . VAL A 1 176 ? 26.160 2.923 -55.408 1.00 66.88 176 VAL A CA 1
ATOM 1391 C C . VAL A 1 176 ? 27.346 2.487 -56.280 1.00 66.88 176 VAL A C 1
ATOM 1393 O O . VAL A 1 176 ? 27.303 2.669 -57.487 1.00 66.88 176 VAL A O 1
ATOM 1396 N N . GLY A 1 177 ? 28.389 1.877 -55.706 1.00 56.75 177 GLY A N 1
ATOM 1397 C CA . GLY A 1 177 ? 29.551 1.382 -56.461 1.00 56.75 177 GLY A CA 1
ATOM 1398 C C . GLY A 1 177 ? 29.361 0.032 -57.169 1.00 56.75 177 GLY A C 1
ATOM 1399 O O . GLY A 1 177 ? 30.325 -0.489 -57.721 1.00 56.75 177 GLY A O 1
ATOM 1400 N N . THR A 1 178 ? 28.166 -0.565 -57.106 1.00 55.12 178 THR A N 1
ATOM 1401 C CA . THR A 1 178 ? 27.836 -1.859 -57.739 1.00 55.12 178 THR A CA 1
ATOM 1402 C C . THR A 1 178 ? 26.767 -1.755 -58.837 1.00 55.12 178 THR A C 1
ATOM 1404 O O . THR A 1 178 ? 26.318 -2.787 -59.334 1.00 55.12 178 THR A O 1
ATOM 1407 N N . ALA A 1 179 ? 26.396 -0.533 -59.236 1.00 46.56 179 ALA A N 1
ATOM 1408 C CA . ALA A 1 179 ? 25.580 -0.226 -60.416 1.00 46.56 179 ALA A CA 1
ATOM 1409 C C . ALA A 1 179 ? 26.461 0.348 -61.535 1.00 46.56 179 ALA A C 1
ATOM 1411 O O . ALA A 1 179 ? 26.170 0.044 -62.713 1.00 46.56 179 ALA A O 1
#